Protein AF-A0A966WMR4-F1 (afdb_monomer_lite)

Structure (mmCIF, N/CA/C/O backbone):
data_AF-A0A966WMR4-F1
#
_entry.id   AF-A0A966WMR4-F1
#
loop_
_atom_site.group_PDB
_atom_site.id
_atom_site.type_symbol
_atom_site.label_atom_id
_atom_site.label_alt_id
_atom_site.label_comp_id
_atom_site.label_asym_id
_atom_site.label_entity_id
_atom_site.label_seq_id
_atom_site.pdbx_PDB_ins_code
_atom_site.Cartn_x
_atom_site.Cartn_y
_atom_site.Cartn_z
_atom_site.occupancy
_atom_site.B_iso_or_equiv
_atom_site.auth_seq_id
_atom_site.auth_comp_id
_atom_site.auth_asym_id
_atom_site.auth_atom_id
_atom_site.pdbx_PDB_model_num
ATOM 1 N N . GLY A 1 1 ? 25.926 1.440 -22.741 1.00 82.81 1 GLY A N 1
ATOM 2 C CA . GLY A 1 1 ? 24.819 1.021 -21.861 1.00 82.81 1 GLY A CA 1
ATOM 3 C C . GLY A 1 1 ? 23.611 0.705 -22.714 1.00 82.81 1 GLY A C 1
ATOM 4 O O . GLY A 1 1 ? 23.713 0.854 -23.926 1.00 82.81 1 GLY A O 1
ATOM 5 N N . THR A 1 2 ? 22.517 0.260 -22.101 1.00 91.44 2 THR A N 1
ATOM 6 C CA . THR A 1 2 ? 21.236 0.035 -22.791 1.00 91.44 2 THR A CA 1
ATOM 7 C C . THR A 1 2 ? 20.333 1.240 -22.570 1.00 91.44 2 THR A C 1
ATOM 9 O O . THR A 1 2 ? 20.138 1.639 -21.422 1.00 91.44 2 THR A O 1
ATOM 12 N N . ASP A 1 3 ? 19.789 1.797 -23.648 1.00 93.88 3 ASP A N 1
ATOM 13 C CA . ASP A 1 3 ? 18.836 2.903 -23.586 1.00 93.88 3 ASP A CA 1
ATOM 14 C C . ASP A 1 3 ? 17.412 2.353 -23.492 1.00 93.88 3 ASP A C 1
ATOM 16 O O . ASP A 1 3 ? 16.962 1.610 -24.367 1.00 93.88 3 ASP A O 1
ATOM 20 N N . PHE A 1 4 ? 16.699 2.718 -22.427 1.00 95.50 4 PHE A N 1
ATOM 21 C CA . PHE A 1 4 ? 15.305 2.335 -22.224 1.00 95.50 4 PHE A CA 1
ATOM 22 C C . PHE A 1 4 ? 14.377 3.539 -22.412 1.00 95.50 4 PHE A C 1
ATOM 24 O O . PHE A 1 4 ? 14.693 4.637 -21.944 1.00 95.5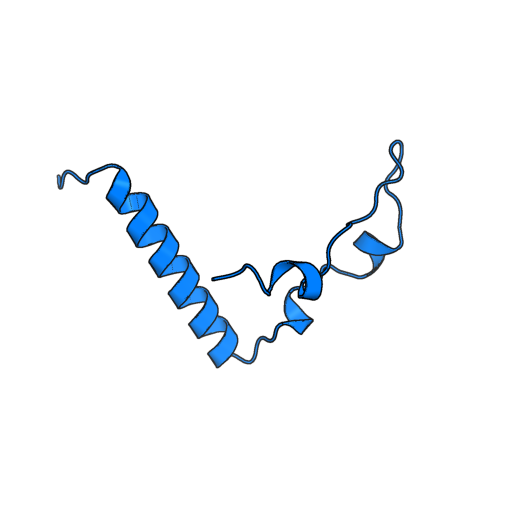0 4 PHE A O 1
ATOM 31 N N . PRO A 1 5 ? 13.211 3.359 -23.058 1.00 96.50 5 PRO A N 1
ATOM 32 C CA . PRO A 1 5 ? 12.195 4.400 -23.096 1.00 96.50 5 PRO A CA 1
ATOM 33 C C . PRO A 1 5 ? 11.635 4.642 -21.689 1.00 96.50 5 PRO A C 1
ATOM 35 O O . PRO A 1 5 ? 11.567 3.727 -20.873 1.00 96.50 5 PRO A O 1
ATOM 38 N N . ALA A 1 6 ? 11.147 5.852 -21.404 1.00 95.12 6 ALA A N 1
ATOM 39 C CA . ALA A 1 6 ? 10.574 6.168 -20.091 1.00 95.12 6 ALA A CA 1
ATOM 40 C C . ALA A 1 6 ? 9.377 5.266 -19.710 1.00 95.12 6 ALA A C 1
ATOM 42 O O . ALA A 1 6 ? 9.149 5.011 -18.528 1.00 95.12 6 ALA A O 1
ATOM 43 N N . SER A 1 7 ? 8.633 4.744 -20.697 1.00 96.69 7 SER A N 1
ATOM 44 C CA . SER A 1 7 ? 7.520 3.810 -20.470 1.00 96.69 7 SER A CA 1
ATOM 45 C C . SER A 1 7 ? 7.965 2.487 -19.846 1.00 96.69 7 SER A C 1
ATOM 47 O O . SER A 1 7 ? 7.215 1.918 -19.054 1.00 96.69 7 SER A O 1
ATOM 49 N N . TYR A 1 8 ? 9.196 2.054 -20.135 1.00 97.44 8 TYR A N 1
ATOM 50 C CA . TYR A 1 8 ? 9.762 0.798 -19.652 1.00 97.44 8 TYR A CA 1
ATOM 51 C C . TYR A 1 8 ? 9.695 0.698 -18.126 1.00 97.44 8 TYR A C 1
ATOM 53 O O . TYR A 1 8 ? 9.281 -0.323 -17.588 1.00 97.44 8 TYR A O 1
ATOM 61 N N . TYR A 1 9 ? 10.014 1.782 -17.415 1.00 96.25 9 TYR A N 1
ATOM 62 C CA . TYR A 1 9 ? 9.988 1.805 -15.951 1.00 96.25 9 TYR A CA 1
ATOM 63 C C . TYR A 1 9 ? 8.582 1.601 -15.378 1.00 96.25 9 TYR A C 1
ATOM 65 O O . TYR A 1 9 ? 8.413 0.923 -14.367 1.00 96.25 9 TYR A O 1
ATOM 73 N N . ASN A 1 10 ? 7.563 2.139 -16.048 1.00 96.25 10 ASN A N 1
ATOM 74 C CA . ASN A 1 10 ? 6.177 1.930 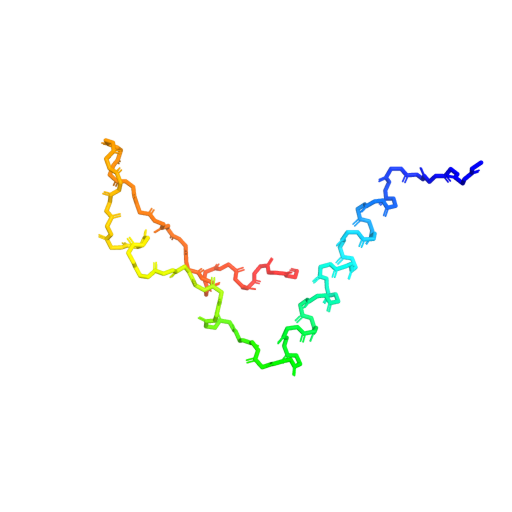-15.644 1.00 96.25 10 ASN A CA 1
ATOM 75 C C . ASN A 1 10 ? 5.717 0.495 -15.935 1.00 96.25 10 ASN A C 1
ATOM 77 O O . ASN A 1 10 ? 4.952 -0.072 -15.160 1.00 96.25 10 ASN A O 1
ATOM 81 N N . GLU A 1 11 ? 6.166 -0.091 -17.046 1.00 97.12 11 GLU A N 1
ATOM 82 C CA . GLU A 1 11 ? 5.854 -1.476 -17.416 1.00 97.12 11 GLU A CA 1
ATOM 83 C C . GLU A 1 11 ? 6.451 -2.467 -16.417 1.00 97.12 11 GLU A C 1
ATOM 85 O O . GLU A 1 11 ? 5.709 -3.255 -15.832 1.00 97.12 11 GLU A O 1
ATOM 90 N N . ILE A 1 12 ? 7.757 -2.371 -16.146 1.00 97.50 12 ILE A N 1
ATOM 91 C CA . ILE A 1 12 ? 8.410 -3.253 -15.173 1.00 97.50 12 ILE A CA 1
ATOM 92 C C . ILE A 1 12 ? 7.888 -3.012 -13.754 1.00 97.50 12 ILE A C 1
ATOM 94 O O . ILE A 1 12 ? 7.784 -3.961 -12.984 1.00 97.50 12 ILE A O 1
ATOM 98 N N . GLY A 1 13 ? 7.526 -1.771 -13.407 1.00 96.62 13 GLY A N 1
ATOM 99 C CA . GLY A 1 13 ? 6.969 -1.435 -12.098 1.00 96.62 13 GLY A CA 1
ATOM 100 C C . GLY A 1 13 ? 5.621 -2.111 -11.861 1.00 96.62 13 GLY A C 1
ATOM 101 O O . GLY A 1 13 ? 5.432 -2.759 -10.835 1.00 96.62 13 GLY A O 1
ATOM 102 N N . ARG A 1 14 ? 4.706 -2.033 -12.837 1.00 95.69 14 ARG A N 1
ATOM 103 C CA . ARG A 1 14 ? 3.414 -2.734 -12.763 1.00 95.69 14 ARG A CA 1
ATOM 104 C C . ARG A 1 14 ? 3.588 -4.246 -12.695 1.00 95.69 14 ARG A C 1
ATOM 106 O O . ARG A 1 14 ? 2.935 -4.889 -11.881 1.00 95.69 14 ARG A O 1
ATOM 113 N N . GLU A 1 15 ? 4.475 -4.803 -13.518 1.00 96.94 15 GLU A N 1
ATOM 114 C CA . GLU A 1 15 ? 4.720 -6.247 -13.519 1.00 96.94 15 GLU A CA 1
ATOM 115 C C . GLU A 1 15 ? 5.329 -6.723 -12.195 1.00 96.94 15 GLU A C 1
ATOM 117 O O . GLU A 1 15 ? 4.912 -7.744 -11.656 1.00 96.94 15 GLU A O 1
ATOM 122 N N . THR A 1 16 ? 6.257 -5.950 -11.627 1.00 97.69 16 THR A N 1
ATOM 123 C CA . THR A 1 16 ? 6.845 -6.238 -10.312 1.00 97.69 16 THR A CA 1
ATOM 124 C C . THR A 1 16 ? 5.768 -6.279 -9.232 1.00 97.69 16 THR A C 1
ATOM 126 O O . THR A 1 16 ? 5.656 -7.285 -8.538 1.00 97.69 16 THR A O 1
ATOM 129 N N . LEU A 1 17 ? 4.914 -5.251 -9.147 1.00 95.56 17 LEU A N 1
ATOM 130 C CA . LEU A 1 17 ? 3.828 -5.201 -8.160 1.00 95.56 17 LEU A CA 1
ATOM 131 C C . LEU A 1 17 ? 2.843 -6.372 -8.315 1.00 95.56 17 LEU A C 1
ATOM 133 O O . LEU A 1 17 ? 2.375 -6.926 -7.320 1.00 95.56 17 LEU A O 1
ATOM 137 N N . ARG A 1 18 ? 2.551 -6.785 -9.557 1.00 95.38 18 ARG A N 1
ATOM 138 C CA . ARG A 1 18 ? 1.709 -7.955 -9.841 1.00 95.38 18 ARG A CA 1
ATOM 139 C C . ARG A 1 18 ? 2.349 -9.244 -9.320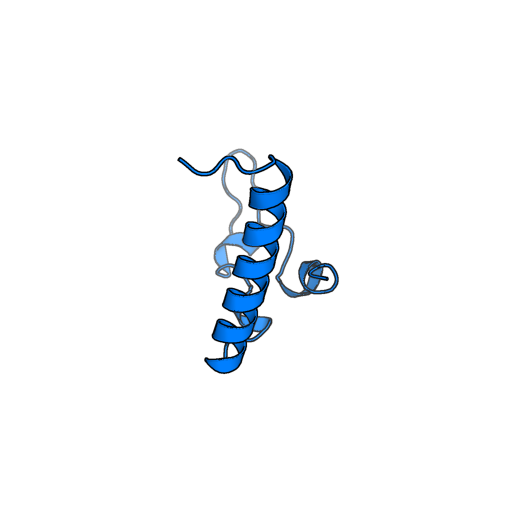 1.00 95.38 18 ARG A C 1
ATOM 141 O O . ARG A 1 18 ? 1.677 -10.044 -8.675 1.00 95.38 18 ARG A O 1
ATOM 148 N N . LEU A 1 19 ? 3.640 -9.447 -9.585 1.00 97.69 19 LEU A N 1
ATOM 149 C CA . LEU A 1 19 ? 4.378 -10.630 -9.133 1.00 97.69 19 LEU A CA 1
ATOM 150 C C . LEU A 1 19 ? 4.513 -10.680 -7.604 1.00 97.69 19 LEU A C 1
ATOM 152 O O . LEU A 1 19 ? 4.340 -11.745 -7.017 1.00 97.69 19 LEU A O 1
ATOM 156 N N . GLU A 1 20 ? 4.777 -9.545 -6.956 1.00 96.81 20 GLU A N 1
ATOM 157 C CA . GLU A 1 20 ? 4.826 -9.433 -5.492 1.00 96.81 20 GLU A CA 1
ATOM 158 C C . GLU A 1 20 ? 3.475 -9.776 -4.850 1.00 96.81 20 GLU A C 1
ATOM 160 O O . GLU A 1 20 ? 3.422 -10.484 -3.843 1.00 96.81 20 GLU A O 1
ATOM 165 N N . HIS A 1 21 ? 2.368 -9.331 -5.452 1.00 93.75 21 HIS A N 1
ATOM 166 C CA . HIS A 1 21 ? 1.030 -9.667 -4.973 1.00 93.75 21 HIS A CA 1
ATOM 167 C C . HIS A 1 21 ? 0.736 -11.171 -5.073 1.00 93.75 21 HIS A C 1
ATOM 169 O O . HIS A 1 21 ? 0.286 -11.773 -4.098 1.00 93.75 21 HIS A O 1
ATOM 175 N N . GLU A 1 22 ? 1.045 -11.795 -6.214 1.00 96.31 22 GLU A N 1
ATOM 176 C CA . GLU A 1 22 ? 0.894 -13.245 -6.398 1.00 96.31 22 GLU A CA 1
ATOM 177 C C . GLU A 1 22 ? 1.762 -14.038 -5.413 1.00 96.31 22 GLU A C 1
ATOM 179 O O . GLU A 1 22 ? 1.310 -15.029 -4.836 1.00 96.31 22 GLU A O 1
ATOM 184 N N . PHE A 1 23 ? 2.988 -13.572 -5.158 1.00 98.00 23 PHE A N 1
ATOM 185 C CA . PHE A 1 23 ? 3.862 -14.157 -4.146 1.00 98.00 23 PHE A CA 1
ATOM 186 C C . PHE A 1 23 ? 3.231 -14.100 -2.746 1.00 98.00 23 PHE A C 1
ATOM 188 O O . PHE A 1 23 ? 3.185 -15.117 -2.053 1.00 98.00 23 PHE A O 1
ATOM 195 N N . ASN A 1 24 ? 2.691 -12.947 -2.339 1.00 97.06 24 ASN A N 1
ATOM 196 C CA . ASN A 1 24 ? 2.045 -12.794 -1.034 1.00 97.06 24 ASN A CA 1
ATOM 197 C C . ASN A 1 24 ? 0.799 -13.683 -0.907 1.00 97.06 24 ASN A C 1
ATOM 199 O O . ASN A 1 24 ? 0.623 -14.353 0.111 1.00 97.06 24 ASN A O 1
ATOM 203 N N . LYS A 1 25 ? -0.028 -13.779 -1.955 1.00 95.50 25 LYS A N 1
ATOM 204 C CA . LYS A 1 25 ? -1.180 -14.695 -1.969 1.00 95.50 25 LYS A CA 1
ATOM 205 C C . LYS A 1 25 ? -0.752 -16.153 -1.830 1.00 95.50 25 LYS A C 1
ATOM 207 O O . LYS A 1 25 ? -1.353 -16.893 -1.055 1.00 95.50 25 LYS A O 1
ATOM 212 N N . ALA A 1 26 ? 0.314 -16.561 -2.519 1.00 97.81 26 ALA A N 1
ATOM 213 C CA . ALA A 1 26 ? 0.878 -17.904 -2.379 1.00 97.81 26 ALA A CA 1
ATOM 214 C C . ALA A 1 26 ? 1.440 -18.168 -0.968 1.00 97.81 26 ALA A C 1
ATOM 216 O O . ALA A 1 26 ? 1.397 -19.303 -0.495 1.00 97.81 26 ALA A O 1
ATOM 217 N N . ALA A 1 27 ? 1.924 -17.130 -0.282 1.00 98.19 27 ALA A N 1
ATOM 218 C CA . ALA A 1 27 ? 2.359 -17.196 1.112 1.00 98.19 27 ALA A CA 1
ATOM 219 C C . ALA A 1 27 ? 1.198 -17.183 2.131 1.00 98.19 27 ALA A C 1
ATOM 221 O O . ALA A 1 27 ? 1.442 -17.359 3.324 1.00 98.19 27 ALA A O 1
ATOM 222 N N . GLY A 1 28 ? -0.051 -17.019 1.678 1.00 97.75 28 GLY A N 1
ATOM 223 C CA . GLY A 1 28 ? -1.250 -17.057 2.517 1.00 97.75 28 GLY A CA 1
ATOM 224 C C . GLY A 1 28 ? -1.762 -15.694 2.985 1.00 97.75 28 GLY A C 1
ATOM 225 O O . GLY A 1 28 ? -2.652 -15.668 3.831 1.00 97.75 28 GLY A O 1
ATOM 226 N N . PHE A 1 29 ? -1.241 -14.585 2.449 1.00 96.44 29 PHE A N 1
ATOM 227 C CA . PHE A 1 29 ? -1.827 -13.265 2.685 1.00 96.44 29 PHE A CA 1
ATOM 228 C C . PHE A 1 29 ? -3.192 -13.149 2.007 1.00 96.44 29 PHE A C 1
ATOM 230 O O . PHE A 1 29 ? -3.430 -13.678 0.917 1.00 96.44 29 PHE A O 1
ATOM 237 N N . THR A 1 30 ? -4.078 -12.416 2.662 1.00 94.06 30 THR A N 1
ATOM 238 C CA . THR A 1 30 ? -5.472 -12.215 2.283 1.00 94.06 30 THR A CA 1
ATOM 239 C C . THR A 1 30 ? -5.829 -10.735 2.334 1.00 94.06 30 THR A C 1
ATOM 241 O O . THR A 1 30 ? -5.122 -9.933 2.932 1.00 94.06 30 THR A O 1
ATOM 244 N N . ASP A 1 31 ? -6.982 -10.376 1.781 1.00 91.50 31 ASP A N 1
ATOM 245 C CA . ASP A 1 31 ? -7.513 -9.012 1.847 1.00 91.50 31 ASP A CA 1
ATOM 246 C C . ASP A 1 31 ? -7.693 -8.489 3.284 1.00 91.50 31 ASP A C 1
ATOM 248 O O . ASP A 1 31 ? -7.679 -7.280 3.503 1.00 91.50 31 ASP A O 1
ATOM 252 N N . SER A 1 32 ? -7.843 -9.369 4.287 1.00 91.06 32 SER A N 1
ATOM 253 C CA . SER A 1 32 ? -7.887 -8.934 5.691 1.00 91.06 32 SER A CA 1
ATOM 254 C C . SER A 1 32 ? -6.543 -8.434 6.224 1.00 91.06 32 SER A C 1
ATOM 256 O O . SER A 1 32 ? -6.522 -7.748 7.243 1.00 91.06 32 SER A O 1
ATOM 258 N N . ASP A 1 33 ? -5.443 -8.742 5.536 1.00 93.94 33 ASP A N 1
ATOM 259 C CA . ASP A 1 33 ? -4.096 -8.290 5.888 1.00 93.94 33 ASP A CA 1
ATOM 260 C C . ASP A 1 33 ? -3.757 -6.913 5.278 1.00 93.94 33 ASP A C 1
ATOM 262 O O . ASP A 1 33 ? -2.706 -6.351 5.582 1.00 93.94 33 ASP A O 1
ATOM 266 N N . ASP A 1 34 ? -4.645 -6.344 4.450 1.00 93.44 34 ASP A N 1
ATOM 267 C CA . ASP A 1 34 ? -4.472 -5.023 3.823 1.00 93.44 34 ASP A CA 1
ATOM 268 C C . ASP A 1 34 ? -4.913 -3.853 4.743 1.00 93.44 34 ASP A C 1
ATOM 270 O O . ASP A 1 34 ? -4.801 -2.681 4.372 1.00 93.44 34 ASP A O 1
ATOM 274 N N . ASP A 1 35 ? -5.423 -4.140 5.948 1.00 94.81 35 ASP A N 1
ATOM 275 C CA . ASP A 1 35 ? -5.889 -3.133 6.908 1.00 94.81 35 ASP A CA 1
ATOM 276 C C . ASP A 1 35 ? -4.747 -2.563 7.770 1.00 94.81 35 ASP A C 1
ATOM 278 O O . ASP A 1 35 ? -3.852 -3.268 8.241 1.00 94.81 35 ASP A O 1
ATOM 282 N N . LEU A 1 36 ? -4.814 -1.258 8.053 1.00 94.56 36 LEU A N 1
ATOM 283 C CA . LEU A 1 36 ? -3.934 -0.637 9.045 1.00 94.56 36 LEU A CA 1
ATOM 284 C C . LEU A 1 36 ? -4.278 -1.127 10.467 1.00 94.56 36 LEU A C 1
ATOM 286 O O . LEU A 1 36 ? -5.417 -1.518 10.737 1.00 94.56 36 LEU A O 1
ATOM 290 N N . PRO A 1 37 ? -3.339 -1.036 11.428 1.00 95.00 37 PRO A N 1
ATOM 291 C CA . PRO A 1 37 ? -3.647 -1.262 12.839 1.00 95.00 37 PRO A CA 1
ATOM 292 C C . PRO A 1 37 ? -4.836 -0.417 13.331 1.00 95.00 37 PRO A C 1
ATOM 294 O O . PRO A 1 37 ? -4.983 0.743 12.946 1.00 95.00 37 PRO A O 1
ATOM 297 N N . GLY A 1 38 ? -5.652 -0.974 14.234 1.00 95.12 38 GLY A N 1
ATOM 298 C 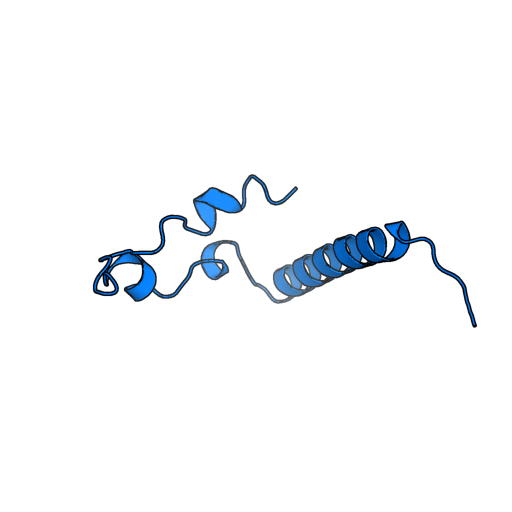CA . GLY A 1 38 ? -6.930 -0.383 14.666 1.00 95.12 38 GLY A CA 1
ATOM 299 C C . GLY A 1 38 ? -6.855 1.072 15.142 1.00 95.12 38 GLY A C 1
ATOM 300 O O . GLY A 1 38 ? -7.711 1.880 14.784 1.00 95.12 38 GLY A O 1
ATOM 301 N N . PHE A 1 39 ? -5.785 1.451 15.848 1.00 95.81 39 PHE A N 1
ATOM 302 C CA . PHE A 1 39 ? -5.623 2.815 16.360 1.00 95.81 39 PHE A CA 1
ATOM 303 C C . PHE A 1 39 ? -5.612 3.882 15.253 1.00 95.81 39 PHE A C 1
ATOM 305 O O . PHE A 1 39 ? -6.028 5.008 15.500 1.00 95.81 39 PHE A O 1
ATOM 312 N N . PHE A 1 40 ? -5.221 3.554 14.013 1.00 96.00 40 PHE A N 1
ATOM 313 C CA . PHE A 1 40 ? -5.304 4.509 12.900 1.00 96.00 40 PHE A CA 1
ATOM 314 C C . PHE A 1 40 ? -6.746 4.907 12.565 1.00 96.00 40 PHE A C 1
ATOM 316 O O . PHE A 1 40 ? -6.960 5.983 12.006 1.00 96.00 40 PHE A O 1
ATOM 323 N N . TYR A 1 41 ? -7.724 4.057 12.883 1.00 95.75 41 TYR A N 1
ATOM 324 C CA . TYR A 1 41 ? -9.149 4.295 12.654 1.00 95.75 41 TYR A CA 1
ATOM 325 C C . TYR A 1 41 ? -9.863 4.864 13.886 1.00 95.75 41 TYR A C 1
ATOM 327 O O . TYR A 1 41 ? -10.873 5.551 13.741 1.00 95.75 41 TYR A O 1
ATOM 335 N N . GLU A 1 42 ? -9.350 4.583 15.083 1.00 96.69 42 GLU A N 1
ATOM 336 C CA . GLU A 1 42 ? -10.011 4.890 16.358 1.00 96.69 42 GLU A CA 1
ATOM 337 C C . GLU A 1 42 ? -9.432 6.132 17.051 1.00 96.69 42 GLU A C 1
ATOM 339 O O . GLU A 1 42 ? -10.164 6.885 17.695 1.00 96.69 42 GLU A O 1
ATOM 344 N N . GLU A 1 43 ? -8.131 6.384 16.896 1.00 96.88 43 GLU A N 1
ATOM 345 C CA . GLU A 1 43 ? -7.419 7.448 17.599 1.00 96.88 43 GLU A CA 1
ATOM 346 C C . GLU A 1 43 ? -7.128 8.622 16.665 1.00 96.88 43 GLU A C 1
ATOM 348 O O . GLU A 1 43 ? -6.312 8.562 15.744 1.00 96.88 43 GLU A O 1
ATOM 353 N N . SER A 1 44 ? -7.803 9.741 16.910 1.00 95.12 44 SER A N 1
ATOM 354 C CA . SER A 1 44 ? -7.634 10.941 16.102 1.00 95.12 44 SER A CA 1
ATOM 355 C C . SER A 1 44 ? -6.308 11.641 16.410 1.00 95.12 44 SER A C 1
ATOM 357 O O . SER A 1 44 ? -6.055 11.971 17.568 1.00 95.12 44 SER A O 1
ATOM 359 N N . LEU A 1 45 ? -5.503 11.955 15.388 1.00 92.56 45 LEU A N 1
ATOM 360 C CA . LEU A 1 45 ? -4.221 12.645 15.584 1.00 92.56 45 LEU A CA 1
ATOM 361 C C . LEU A 1 45 ? -4.401 14.177 15.689 1.00 92.56 45 LEU A C 1
ATOM 363 O O . LEU A 1 45 ? -4.836 14.801 14.709 1.00 92.56 45 LEU A O 1
ATOM 367 N N . PRO A 1 46 ? -4.044 14.820 16.821 1.00 93.19 46 PRO A N 1
ATOM 368 C CA . PRO A 1 46 ? -4.099 16.275 16.955 1.00 93.19 46 PRO A CA 1
ATOM 369 C C . PRO A 1 46 ? -3.089 16.997 16.043 1.00 93.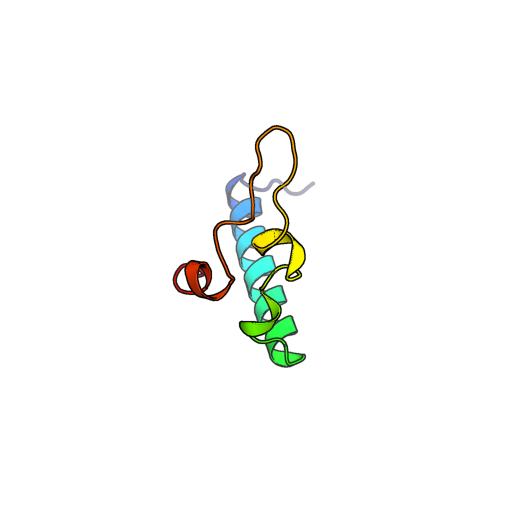19 46 PRO A C 1
ATOM 371 O O . PRO A 1 46 ? -2.073 16.420 15.660 1.00 93.19 46 PRO A O 1
ATOM 374 N N . PRO A 1 47 ? -3.317 18.284 15.715 1.00 94.81 47 PRO A N 1
ATOM 375 C CA . PRO A 1 47 ? -4.486 19.096 16.074 1.00 94.81 47 PRO A CA 1
ATOM 376 C C . PRO A 1 47 ? -5.672 18.899 15.119 1.00 94.81 47 PRO A C 1
ATOM 378 O O . PRO A 1 47 ? -6.762 19.401 15.370 1.00 94.81 47 PRO A O 1
ATOM 381 N N . MET A 1 48 ? -5.459 18.201 14.002 1.00 93.75 48 MET A N 1
ATOM 382 C CA . MET A 1 48 ? -6.460 18.065 12.941 1.00 93.75 48 MET A CA 1
ATOM 383 C C . MET A 1 48 ? -7.501 16.977 13.239 1.00 93.75 48 MET A C 1
ATOM 385 O O . MET A 1 48 ? -8.487 16.879 12.509 1.00 93.75 48 MET A O 1
ATOM 389 N N . ASN A 1 49 ? -7.270 16.172 14.282 1.00 93.81 49 ASN A N 1
ATOM 390 C CA . ASN A 1 49 ? -8.118 15.082 14.762 1.00 93.81 49 ASN A CA 1
ATOM 391 C C . ASN A 1 49 ? -8.578 14.165 13.620 1.00 93.81 49 ASN A C 1
ATOM 393 O O . ASN A 1 49 ? -9.762 13.867 13.469 1.00 93.81 49 ASN A O 1
ATOM 397 N N . ARG A 1 50 ? -7.629 13.743 12.777 1.00 94.94 50 ARG A N 1
ATOM 398 C CA . ARG A 1 50 ? -7.900 12.858 11.637 1.00 94.94 50 ARG A CA 1
ATOM 399 C C . ARG A 1 50 ? -7.623 11.411 12.005 1.00 94.94 50 ARG A C 1
ATOM 401 O O . ARG A 1 50 ? -6.659 11.132 12.709 1.00 94.94 50 ARG A O 1
ATOM 408 N N . VAL A 1 51 ? -8.447 10.538 11.444 1.00 96.69 51 VAL A N 1
ATOM 409 C CA . VAL A 1 51 ? -8.272 9.085 11.405 1.00 96.69 51 VAL A CA 1
ATOM 410 C C . VAL A 1 51 ? -8.173 8.631 9.947 1.00 96.69 51 VAL A C 1
ATOM 412 O O . VAL A 1 51 ? -8.550 9.373 9.025 1.00 96.69 51 VAL A O 1
ATOM 415 N N . ALA A 1 52 ? -7.651 7.429 9.724 1.00 95.50 52 ALA A N 1
ATOM 416 C CA . ALA A 1 52 ? -7.691 6.765 8.431 1.00 95.50 52 ALA A CA 1
ATOM 417 C C . ALA A 1 52 ? -9.150 6.600 7.976 1.00 95.50 52 ALA A C 1
ATOM 419 O O . ALA A 1 52 ? -10.042 6.312 8.769 1.00 95.50 52 ALA A O 1
ATOM 420 N N . ARG A 1 53 ? -9.404 6.843 6.687 1.00 94.44 53 ARG A N 1
ATOM 421 C CA . ARG A 1 53 ? -10.771 6.908 6.132 1.00 94.44 53 ARG A CA 1
ATOM 422 C C . ARG A 1 53 ? -11.161 5.697 5.299 1.00 94.44 53 ARG A C 1
ATOM 424 O O . ARG A 1 53 ? -12.325 5.581 4.947 1.00 94.44 53 ARG A O 1
ATOM 431 N N . PHE A 1 54 ? -10.186 4.872 4.948 1.00 93.88 54 PHE A N 1
ATOM 432 C CA . PHE A 1 54 ? -10.365 3.735 4.064 1.00 93.88 54 PHE A CA 1
ATOM 433 C C . PHE A 1 54 ? -9.760 2.500 4.711 1.00 93.88 54 PHE A C 1
ATOM 435 O O . PHE A 1 54 ? -8.671 2.561 5.295 1.00 93.88 54 PHE A O 1
ATOM 442 N N . LYS A 1 55 ? -10.481 1.398 4.593 1.00 94.31 55 LYS A N 1
ATOM 443 C CA . LYS A 1 55 ? -10.020 0.045 4.879 1.00 94.31 55 LYS A CA 1
ATOM 444 C C . LYS A 1 55 ? -9.618 -0.643 3.580 1.00 94.31 55 LYS A C 1
ATOM 446 O O . LYS A 1 55 ? -10.007 -0.193 2.501 1.00 94.31 55 LYS A O 1
ATOM 451 N N . GLY A 1 56 ? -8.872 -1.739 3.679 1.00 92.44 56 GLY A N 1
ATOM 452 C CA . GLY A 1 56 ? -8.494 -2.561 2.529 1.00 92.44 56 GLY A CA 1
ATOM 453 C C . GLY A 1 56 ? -9.719 -2.930 1.691 1.00 92.44 56 GLY A C 1
ATOM 454 O O . GLY A 1 56 ? -9.733 -2.719 0.483 1.00 92.44 56 GLY A O 1
ATOM 455 N N . ALA A 1 57 ? -10.821 -3.309 2.345 1.00 92.69 57 ALA A N 1
ATOM 456 C CA . ALA A 1 57 ? -12.089 -3.637 1.687 1.00 92.69 57 ALA A CA 1
ATOM 457 C C . ALA A 1 57 ? -12.687 -2.505 0.820 1.00 92.69 57 ALA A C 1
ATOM 459 O O . ALA A 1 57 ? -13.397 -2.797 -0.141 1.00 92.69 57 ALA A O 1
ATOM 460 N N . ASP A 1 58 ? -12.401 -1.232 1.121 1.00 93.12 58 ASP A N 1
ATOM 461 C CA . ASP A 1 58 ? -12.885 -0.094 0.324 1.00 93.12 58 ASP A CA 1
ATOM 462 C C . ASP A 1 58 ? -12.069 0.102 -0.965 1.00 93.12 58 ASP A C 1
ATOM 464 O O . ASP A 1 58 ? -12.547 0.714 -1.920 1.00 93.12 58 ASP A O 1
ATOM 468 N N . ILE A 1 59 ? -10.821 -0.378 -0.980 1.00 90.50 59 ILE A N 1
ATOM 469 C CA . ILE A 1 59 ? -9.826 -0.081 -2.019 1.00 90.50 59 ILE A CA 1
ATOM 470 C C . ILE A 1 59 ? -9.565 -1.303 -2.903 1.00 90.50 59 ILE A C 1
ATOM 472 O O . ILE A 1 59 ? -9.400 -1.154 -4.112 1.00 90.50 59 ILE A O 1
ATOM 476 N N . ASN A 1 60 ? -9.568 -2.506 -2.327 1.00 90.56 60 ASN A N 1
ATOM 477 C CA . ASN A 1 60 ? -9.271 -3.761 -3.017 1.00 90.56 60 ASN A CA 1
ATOM 478 C C . ASN A 1 60 ? -10.083 -3.990 -4.306 1.00 90.56 60 ASN A C 1
ATOM 480 O O . ASN A 1 60 ? -9.490 -4.468 -5.273 1.00 90.56 60 ASN A O 1
ATOM 484 N N . PRO A 1 61 ? -11.366 -3.582 -4.414 1.00 90.69 61 PRO A N 1
ATOM 485 C CA . PRO A 1 61 ? -12.109 -3.684 -5.673 1.00 90.69 61 PRO A CA 1
ATOM 486 C C . PRO A 1 61 ? -11.523 -2.885 -6.851 1.00 90.69 61 PRO A C 1
ATOM 488 O O . PRO A 1 61 ? -11.897 -3.142 -7.990 1.00 90.69 61 PRO A O 1
ATOM 491 N N . PHE A 1 62 ? -10.639 -1.914 -6.599 1.00 87.50 62 PHE A N 1
ATOM 492 C CA . PHE A 1 62 ? -10.018 -1.047 -7.613 1.00 87.50 62 PHE A CA 1
ATOM 493 C C . PHE A 1 62 ? -8.554 -1.408 -7.903 1.00 87.50 62 PHE A C 1
ATOM 495 O O . PHE A 1 62 ? -7.826 -0.611 -8.495 1.00 87.50 62 PHE A O 1
ATOM 502 N N . ARG A 1 63 ? -8.090 -2.568 -7.430 1.00 77.12 63 ARG A N 1
ATOM 503 C CA . ARG A 1 63 ? -6.691 -3.003 -7.557 1.00 77.12 63 ARG A CA 1
ATOM 504 C C . ARG A 1 63 ? -6.327 -3.451 -8.984 1.00 77.12 63 ARG A C 1
ATOM 506 O O . ARG A 1 63 ? -5.139 -3.606 -9.263 1.00 77.12 63 ARG A O 1
ATOM 513 N N . GLU A 1 64 ? -7.320 -3.610 -9.863 1.00 61.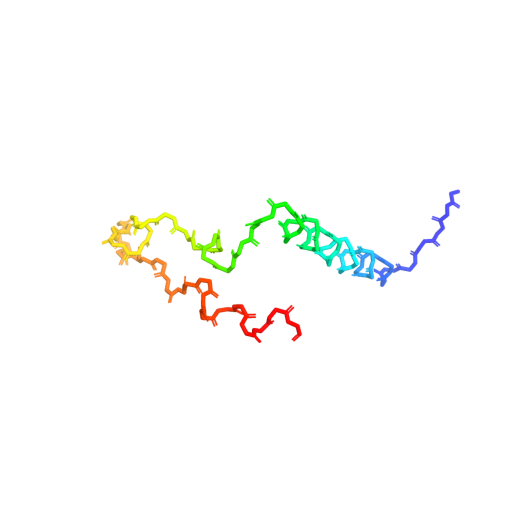47 64 GLU A N 1
ATOM 514 C CA . GLU A 1 64 ? -7.201 -4.079 -11.256 1.00 61.47 64 GLU A CA 1
ATOM 515 C C . GLU A 1 64 ? -7.742 -3.071 -12.280 1.00 61.47 64 GLU A C 1
ATOM 517 O O . GLU A 1 64 ? -8.824 -2.484 -12.041 1.00 61.47 64 GLU A O 1
#

Sequence (64 aa):
GTDFPASYYNEIGRETLRLEHEFNKAAGFTDSDDDLPGFFYEESLPPMNRVARFKGADINPFRE

Foldseek 3Di:
DDDDDPVVCVVVVVVVVVVVVVVVVVVPDDLQNQADPPCLAVAQDPDVGDHDDDGSVRCVVVPD

Secondary structure (DSSP, 8-state):
-----HHHHHHHHHHHHHHHHHHHHHTT--GGGGSPPTHHHHSPBTTTTB-----HHHHGGG--

Radius of gyration: 17.26 Å; chains: 1; bounding box: 38×37×41 Å

pLDDT: mean 93.96, std 5.33, range [61.47, 98.19]